Protein AF-A0A3M1P053-F1 (afdb_monomer_lite)

Radius of gyration: 25.87 Å; chains: 1; bounding box: 77×54×58 Å

Foldseek 3Di:
DDPPPPPVPPPVVVPPPPPPPPPPPPDPPPQQAAEAQVLVCVPQCDVVNVRVSVVLCPDCQQCLLVCQVDPVVVVVCVVVVHDGLNPDLVNLVQFAPPPPPDPVRYDPRGDSNSTRHPCVPQNRCVVASPPVSVVCCVVVVDPGPD

pLDDT: mean 87.13, std 17.4, range [43.62, 98.69]

Secondary structure (DSSP, 8-state):
--S-SSSTTSSSTTSSS----------------B--GGGTHHHHSSGGGT-HHHHHHHSSGGGHHHHTTSHHHHHHHHHTT-S-TTT-HHHHHHHSTTTT--GGGB-TT--STT-S-HHHHH--GGGT-SHHHHHHHHTTSS----

Sequence (146 aa):
MSRLFQVWFAFVLLWLVSIPTRAHGAGPDKKSIYMGAVSCRPCHLSPKSGAQFKVWQAGPHARAYRTLASQQAAALAKRLGIAEPQSSPRCLKCHVTAFGVESNLKSPKLTLEEGVSCEACHGPGSRYRGRKVMREIASGKRVGTD

Structure (mmCIF, N/CA/C/O backbone):
data_AF-A0A3M1P053-F1
#
_entry.id   AF-A0A3M1P053-F1
#
loop_
_atom_site.group_PDB
_atom_site.id
_atom_site.type_symbol
_atom_site.label_atom_id
_atom_site.label_alt_id
_atom_site.label_comp_id
_atom_site.label_asym_id
_atom_site.label_entity_id
_atom_site.label_seq_id
_atom_site.pdbx_PDB_ins_code
_atom_site.Cartn_x
_atom_site.Cartn_y
_atom_site.Cartn_z
_atom_site.occupancy
_atom_site.B_iso_or_equiv
_atom_site.auth_seq_id
_atom_site.auth_comp_id
_atom_site.auth_asym_id
_atom_site.auth_atom_id
_atom_site.pdbx_PDB_model_num
ATOM 1 N N . MET A 1 1 ? 55.086 -43.558 36.606 1.00 48.88 1 MET A N 1
ATOM 2 C CA . MET A 1 1 ? 53.811 -43.040 36.056 1.00 48.88 1 MET A CA 1
ATOM 3 C C . MET A 1 1 ? 53.753 -41.542 36.367 1.00 48.88 1 MET A C 1
ATOM 5 O O . MET A 1 1 ? 53.192 -41.131 37.365 1.00 48.88 1 MET A O 1
ATOM 9 N N . SER A 1 2 ? 54.729 -40.785 35.864 1.00 52.69 2 SER A N 1
ATOM 10 C CA . SER A 1 2 ? 54.751 -40.037 34.591 1.00 52.69 2 SER A CA 1
ATOM 11 C C . SER A 1 2 ? 54.029 -38.690 34.693 1.00 52.69 2 SER A C 1
ATOM 13 O O . SER A 1 2 ? 52.846 -38.563 34.384 1.00 52.69 2 SER A O 1
ATOM 15 N N . ARG A 1 3 ? 54.816 -37.681 35.094 1.00 56.41 3 ARG A N 1
ATOM 16 C CA . ARG A 1 3 ? 54.572 -36.229 35.044 1.00 56.41 3 ARG A CA 1
ATOM 17 C C . ARG A 1 3 ? 54.400 -35.716 33.598 1.00 56.41 3 ARG A C 1
ATOM 19 O O . ARG A 1 3 ? 55.078 -34.788 33.180 1.00 56.41 3 ARG A O 1
ATOM 26 N N . LEU A 1 4 ? 53.544 -36.370 32.816 1.00 56.72 4 LEU A N 1
ATOM 27 C CA . LEU A 1 4 ? 53.344 -36.125 31.382 1.00 56.72 4 LEU A CA 1
ATOM 28 C C . LEU A 1 4 ? 51.924 -35.647 31.037 1.00 56.72 4 LEU A C 1
ATOM 30 O O . LEU A 1 4 ? 51.665 -35.321 29.888 1.00 56.72 4 LEU A O 1
ATOM 34 N N . PHE A 1 5 ? 51.021 -35.529 32.016 1.00 52.16 5 PHE A N 1
ATOM 35 C CA . PHE A 1 5 ? 49.632 -35.103 31.780 1.00 52.16 5 PHE A CA 1
ATOM 36 C C . PHE A 1 5 ? 49.337 -33.623 32.080 1.00 52.16 5 PHE A C 1
ATOM 38 O O . PHE A 1 5 ? 48.230 -33.162 31.828 1.00 52.16 5 PHE A O 1
ATOM 45 N N . GLN A 1 6 ? 50.311 -32.849 32.574 1.00 50.84 6 GLN A N 1
ATOM 46 C CA . GLN A 1 6 ? 50.071 -31.492 33.099 1.00 50.84 6 GLN A CA 1
ATOM 47 C C . GLN A 1 6 ? 50.619 -30.352 32.220 1.00 50.84 6 GLN A C 1
ATOM 49 O O . GLN A 1 6 ? 50.686 -29.210 32.659 1.00 50.84 6 GLN A O 1
ATOM 54 N N . VAL A 1 7 ? 51.000 -30.638 30.969 1.00 53.25 7 VAL A N 1
ATOM 55 C CA . VAL A 1 7 ? 51.499 -29.616 30.017 1.00 53.25 7 VAL A CA 1
ATOM 56 C C . VAL A 1 7 ? 50.585 -29.471 28.786 1.00 53.25 7 VAL A C 1
ATOM 58 O O . VAL A 1 7 ? 50.718 -28.536 28.005 1.00 53.25 7 VAL A O 1
ATOM 61 N N . TRP A 1 8 ? 49.562 -30.321 28.653 1.00 45.31 8 TRP A N 1
ATOM 62 C CA . TRP A 1 8 ? 48.612 -30.315 27.531 1.00 45.31 8 TRP A CA 1
ATOM 63 C C . TRP A 1 8 ? 47.368 -29.433 27.748 1.00 45.31 8 TRP A C 1
ATOM 65 O O . TRP A 1 8 ? 46.356 -29.617 27.087 1.00 45.31 8 TRP A O 1
ATOM 75 N N . PHE A 1 9 ? 47.409 -28.466 28.667 1.00 47.03 9 PHE A N 1
ATOM 76 C CA . PHE A 1 9 ? 46.308 -27.503 28.862 1.00 47.03 9 PHE A CA 1
ATOM 77 C C . PHE A 1 9 ? 46.702 -26.042 28.598 1.00 47.03 9 PHE A C 1
ATOM 79 O O . PHE A 1 9 ? 45.854 -25.160 28.667 1.00 47.03 9 PHE A O 1
ATOM 86 N N . ALA A 1 10 ? 47.961 -25.771 28.235 1.00 52.59 10 ALA A N 1
ATOM 87 C CA . ALA A 1 10 ? 48.457 -24.404 28.043 1.00 52.59 10 ALA A CA 1
ATOM 88 C C . ALA A 1 10 ? 48.531 -23.938 26.574 1.00 52.59 10 ALA A C 1
ATOM 90 O O . ALA A 1 10 ? 48.717 -22.750 26.335 1.00 52.59 10 ALA A O 1
ATOM 91 N N . PHE A 1 11 ? 48.352 -24.821 25.582 1.00 50.47 11 PHE A N 1
ATOM 92 C CA . PHE A 1 11 ? 48.492 -24.453 24.159 1.00 50.47 11 PHE A CA 1
ATOM 93 C C . PHE A 1 11 ? 47.176 -24.273 23.385 1.00 50.47 11 PHE A C 1
ATOM 95 O O . PHE A 1 11 ? 47.196 -23.752 22.275 1.00 50.47 11 PHE A O 1
ATOM 102 N N . VAL A 1 12 ? 46.021 -24.619 23.964 1.00 52.75 12 VAL A N 1
ATOM 103 C CA . VAL A 1 12 ? 44.706 -24.402 23.320 1.00 52.75 12 VAL A CA 1
ATOM 104 C C . VAL A 1 12 ? 44.149 -22.998 23.605 1.00 52.75 12 VAL A C 1
ATOM 106 O O . VAL A 1 12 ? 43.373 -22.464 22.817 1.00 52.75 12 VAL A O 1
ATOM 109 N N . LEU A 1 13 ? 44.596 -22.339 24.681 1.00 49.28 13 LEU A N 1
ATOM 110 C CA . LEU A 1 13 ? 44.110 -21.001 25.041 1.00 49.28 13 LEU A CA 1
ATOM 111 C C . LEU A 1 13 ? 44.753 -19.856 24.234 1.00 49.28 13 LEU A C 1
ATOM 113 O O . LEU A 1 13 ? 44.225 -18.748 24.237 1.00 49.28 13 LEU A O 1
ATOM 117 N N . LEU A 1 14 ? 45.855 -20.109 23.518 1.00 51.53 14 LEU A N 1
ATOM 118 C CA . LEU A 1 14 ? 46.584 -19.092 22.746 1.00 51.53 14 LEU A CA 1
ATOM 119 C C . LEU A 1 14 ? 46.386 -19.208 21.221 1.00 51.53 14 LEU A C 1
ATOM 121 O O . LEU A 1 14 ? 47.202 -18.711 20.452 1.00 51.53 14 LEU A O 1
ATOM 125 N N . TRP A 1 15 ? 45.313 -19.867 20.772 1.00 47.94 15 TRP A N 1
ATOM 126 C CA . TRP A 1 15 ? 44.931 -19.936 19.348 1.00 47.94 15 TRP A CA 1
ATOM 127 C C . TRP A 1 15 ? 43.498 -19.455 19.066 1.00 47.94 15 TRP A C 1
ATOM 129 O O . TRP A 1 15 ? 43.048 -19.469 17.925 1.00 47.94 15 TRP A O 1
ATOM 139 N N . LEU A 1 16 ? 42.780 -18.986 20.093 1.00 51.78 16 LEU A N 1
ATOM 140 C CA . LEU A 1 16 ? 41.407 -18.476 19.971 1.00 51.78 16 LEU A CA 1
ATOM 141 C C . LEU A 1 16 ? 41.302 -16.941 19.966 1.00 51.78 16 LEU A C 1
ATOM 143 O O . LEU A 1 16 ? 40.205 -16.411 19.827 1.00 51.78 16 LEU A O 1
ATOM 147 N N . VAL A 1 17 ? 42.419 -16.211 20.072 1.00 58.34 17 VAL A N 1
ATOM 148 C CA . VAL A 1 17 ? 42.418 -14.735 20.194 1.00 58.34 17 VAL A CA 1
ATOM 149 C C . VAL A 1 17 ? 42.765 -14.017 18.876 1.00 58.34 17 VAL A C 1
ATOM 151 O O . VAL A 1 17 ? 42.747 -12.794 18.810 1.00 58.34 17 VAL A O 1
ATOM 154 N N . SER A 1 18 ? 43.037 -14.742 17.785 1.00 61.75 18 SER A N 1
ATOM 155 C CA . SER A 1 18 ? 43.510 -14.129 16.528 1.00 61.75 18 SER A CA 1
ATOM 156 C C . SER A 1 18 ? 42.638 -14.395 15.305 1.00 61.75 18 SER A C 1
ATOM 158 O O . SER A 1 18 ? 43.128 -14.263 14.189 1.00 61.75 18 SER A O 1
ATOM 160 N N . ILE A 1 19 ? 41.352 -14.723 15.464 1.00 67.56 19 ILE A N 1
ATOM 161 C CA . ILE A 1 19 ? 40.437 -14.679 14.314 1.00 67.56 19 ILE A CA 1
ATOM 162 C C . ILE A 1 19 ? 40.101 -13.201 14.071 1.00 67.56 19 ILE A C 1
ATOM 164 O O . ILE A 1 19 ? 39.372 -12.624 14.881 1.00 67.56 19 ILE A O 1
ATOM 168 N N . PRO A 1 20 ? 40.604 -12.554 12.998 1.00 60.84 20 PRO A N 1
ATOM 169 C CA . PRO A 1 20 ? 40.162 -11.213 12.670 1.00 60.84 20 PRO A CA 1
ATOM 170 C C . PRO A 1 20 ? 38.664 -11.297 12.398 1.00 60.84 20 PRO A C 1
ATOM 172 O O . PRO A 1 20 ? 38.216 -12.015 11.497 1.00 60.84 20 PRO A O 1
ATOM 175 N N . THR A 1 21 ? 37.876 -10.579 13.190 1.00 63.91 21 THR A N 1
ATOM 176 C CA . THR A 1 21 ? 36.474 -10.350 12.882 1.00 63.91 21 THR A CA 1
ATOM 177 C C . THR A 1 21 ? 36.435 -9.662 11.524 1.00 63.91 21 THR A C 1
ATOM 179 O O . THR A 1 21 ? 36.742 -8.480 11.383 1.00 63.91 21 THR A O 1
ATOM 182 N N . ARG A 1 22 ? 36.088 -10.414 10.473 1.00 63.41 22 ARG A N 1
ATOM 183 C CA . ARG A 1 22 ? 35.652 -9.815 9.214 1.00 63.41 22 ARG A CA 1
ATOM 184 C C . ARG A 1 22 ? 34.371 -9.057 9.531 1.00 63.41 22 ARG A C 1
ATOM 186 O O . ARG A 1 22 ? 33.278 -9.622 9.493 1.00 63.41 22 ARG A O 1
ATOM 193 N N . ALA A 1 23 ? 34.522 -7.780 9.871 1.00 58.62 23 ALA A N 1
ATOM 194 C CA . ALA A 1 23 ? 33.450 -6.816 9.791 1.00 58.62 23 ALA A CA 1
ATOM 195 C C . ALA A 1 23 ? 32.974 -6.849 8.338 1.00 58.62 23 ALA A C 1
ATOM 197 O O . ALA A 1 23 ? 33.636 -6.342 7.431 1.00 58.62 23 ALA A O 1
ATOM 198 N N . HIS A 1 24 ? 31.858 -7.533 8.102 1.00 59.09 24 HIS A N 1
ATOM 199 C CA . HIS A 1 24 ? 31.112 -7.360 6.873 1.00 59.09 24 HIS A CA 1
ATOM 200 C C . HIS A 1 24 ? 30.672 -5.904 6.895 1.00 59.09 24 HIS A C 1
ATOM 202 O O . HIS A 1 24 ? 29.788 -5.538 7.667 1.00 59.09 24 HIS A O 1
ATOM 208 N N . GLY A 1 25 ? 31.371 -5.064 6.133 1.00 43.62 25 GLY A N 1
ATOM 209 C CA . GLY A 1 25 ? 31.014 -3.666 5.988 1.00 43.62 25 GLY A CA 1
ATOM 210 C C . GLY A 1 25 ? 29.571 -3.595 5.513 1.00 43.62 25 GLY A C 1
ATOM 211 O O . GLY A 1 25 ? 29.279 -3.927 4.364 1.00 43.62 25 GLY A O 1
ATOM 212 N N . ALA A 1 26 ? 28.672 -3.193 6.409 1.00 51.25 26 ALA A N 1
ATOM 213 C CA . ALA A 1 26 ? 27.365 -2.710 6.027 1.00 51.25 26 ALA A CA 1
ATOM 214 C C . ALA A 1 26 ? 27.627 -1.486 5.145 1.00 51.25 26 ALA A C 1
ATOM 216 O O . ALA A 1 26 ? 28.087 -0.444 5.614 1.00 51.25 26 ALA A O 1
ATOM 217 N N . GLY A 1 27 ? 27.438 -1.647 3.833 1.00 52.88 27 GLY A N 1
ATOM 218 C CA . GLY A 1 27 ? 27.376 -0.508 2.926 1.00 52.88 27 GLY A CA 1
ATOM 219 C C . GLY A 1 27 ? 26.296 0.469 3.406 1.00 52.88 27 GLY A C 1
ATOM 220 O O . GLY A 1 27 ? 25.463 0.094 4.226 1.00 52.88 27 GLY A O 1
ATOM 221 N N . PRO A 1 28 ? 26.278 1.717 2.914 1.00 48.12 28 PRO A N 1
ATOM 222 C CA . PRO A 1 28 ? 25.336 2.722 3.391 1.00 48.12 28 PRO A CA 1
ATOM 223 C C . PRO A 1 28 ? 23.904 2.182 3.320 1.00 48.12 28 PRO A C 1
ATOM 225 O O . PRO A 1 28 ? 23.406 1.895 2.225 1.00 48.12 28 PRO A O 1
ATOM 228 N N . ASP A 1 29 ? 23.267 2.038 4.485 1.00 57.94 29 ASP A N 1
ATOM 229 C CA . ASP A 1 29 ? 21.896 1.559 4.616 1.00 57.94 29 ASP A CA 1
ATOM 230 C C . ASP A 1 29 ? 20.969 2.508 3.858 1.00 57.94 29 ASP A C 1
ATOM 232 O O . ASP A 1 29 ? 20.562 3.572 4.335 1.00 57.94 29 ASP A O 1
ATOM 236 N N . LYS A 1 30 ? 20.636 2.148 2.615 1.00 67.06 30 LYS A N 1
ATOM 237 C CA . LYS A 1 30 ? 19.600 2.861 1.879 1.00 67.06 30 LYS A CA 1
ATOM 238 C C . LYS A 1 30 ? 18.296 2.612 2.619 1.00 67.06 30 LYS A C 1
ATOM 240 O O . LYS A 1 30 ? 17.810 1.483 2.636 1.00 67.06 30 LYS A O 1
ATOM 245 N N . LYS A 1 31 ? 17.735 3.670 3.212 1.00 82.00 31 LYS A N 1
ATOM 246 C CA . LYS A 1 31 ? 16.444 3.608 3.906 1.00 82.00 31 LYS A CA 1
ATOM 247 C C . LYS A 1 31 ? 15.414 2.866 3.046 1.00 82.00 31 LYS A C 1
ATOM 249 O O . LYS A 1 31 ? 15.249 3.143 1.850 1.00 82.00 31 LYS A O 1
ATOM 254 N N . SER A 1 32 ? 14.733 1.913 3.671 1.00 93.12 32 SER A N 1
ATOM 255 C CA . SER A 1 32 ? 13.689 1.114 3.037 1.00 93.12 32 SER A CA 1
ATOM 256 C C . SER A 1 32 ? 12.379 1.897 3.074 1.00 93.12 32 SER A C 1
ATOM 258 O O . SER A 1 32 ? 11.685 1.909 4.083 1.00 93.12 32 SER A O 1
ATOM 260 N N . ILE A 1 33 ? 12.094 2.614 1.986 1.00 96.38 33 ILE A N 1
ATOM 261 C CA . ILE A 1 33 ? 10.963 3.531 1.854 1.00 96.38 33 ILE A CA 1
ATOM 262 C C . ILE A 1 33 ? 9.833 2.839 1.096 1.00 96.38 33 ILE A C 1
ATOM 264 O O . ILE A 1 33 ? 10.040 2.365 -0.027 1.00 96.38 33 ILE A O 1
ATOM 268 N N . TYR A 1 34 ? 8.641 2.856 1.686 1.00 97.50 34 TYR A N 1
ATOM 269 C CA . TYR A 1 34 ? 7.385 2.533 1.014 1.00 97.50 34 TYR A CA 1
ATOM 270 C C . TYR A 1 34 ? 6.992 3.686 0.089 1.00 97.50 34 TYR A C 1
ATOM 272 O O . TYR A 1 34 ? 6.881 4.835 0.507 1.00 97.50 34 TYR A O 1
ATOM 280 N N . MET A 1 35 ? 6.845 3.402 -1.193 1.00 96.69 35 MET A N 1
ATOM 281 C CA . MET A 1 35 ? 6.766 4.365 -2.285 1.00 96.69 35 MET A CA 1
ATOM 282 C C . MET A 1 35 ? 5.349 4.635 -2.787 1.00 96.69 35 MET A C 1
ATOM 284 O O . MET A 1 35 ? 5.165 5.579 -3.566 1.00 96.69 35 MET A O 1
ATOM 288 N N . GLY A 1 36 ? 4.385 3.812 -2.382 1.00 97.31 36 GLY A N 1
ATOM 289 C CA . GLY A 1 36 ? 3.005 3.828 -2.845 1.00 97.31 36 GLY A CA 1
ATOM 290 C C . GLY A 1 36 ? 2.829 3.207 -4.230 1.00 97.31 36 GLY A C 1
ATOM 291 O O . GLY A 1 36 ? 3.697 3.303 -5.108 1.00 97.31 36 GLY A O 1
ATOM 292 N N . ALA A 1 37 ? 1.656 2.617 -4.463 1.00 97.38 37 ALA A N 1
ATOM 293 C CA . ALA A 1 37 ? 1.306 1.895 -5.690 1.00 97.38 37 ALA A CA 1
ATOM 294 C C . ALA A 1 37 ? 1.498 2.731 -6.963 1.00 97.38 37 ALA A C 1
ATOM 296 O O . ALA A 1 37 ? 1.841 2.214 -8.031 1.00 97.38 37 ALA A O 1
ATOM 297 N N . VAL A 1 38 ? 1.299 4.049 -6.866 1.00 96.12 38 VAL A N 1
ATOM 298 C CA . VAL A 1 38 ? 1.460 4.979 -7.992 1.00 96.12 38 VAL A CA 1
ATOM 299 C C . VAL A 1 38 ? 2.877 4.957 -8.568 1.00 96.12 38 VAL A C 1
ATOM 301 O O . VAL A 1 38 ? 3.054 5.198 -9.761 1.00 96.12 38 VAL A O 1
ATOM 304 N N . SER A 1 39 ? 3.880 4.612 -7.755 1.00 95.94 39 SER A N 1
ATOM 305 C CA . SER A 1 39 ? 5.272 4.458 -8.188 1.00 95.94 39 SER A CA 1
ATOM 306 C C . SER A 1 39 ? 5.484 3.199 -9.042 1.00 95.94 39 SER A C 1
ATOM 308 O O . SER A 1 39 ? 6.383 3.172 -9.881 1.00 95.94 39 SER A O 1
ATOM 310 N N . CYS A 1 40 ? 4.636 2.179 -8.885 1.00 95.94 40 CYS A N 1
ATOM 311 C CA . CYS A 1 40 ? 4.674 0.922 -9.638 1.00 95.94 40 CYS A CA 1
ATOM 312 C C . CYS A 1 40 ? 3.976 1.049 -11.006 1.00 95.94 40 CYS A C 1
ATOM 314 O O . CYS A 1 40 ? 4.363 0.395 -11.981 1.00 95.94 40 CYS A O 1
ATOM 316 N N . ARG A 1 41 ? 2.962 1.924 -11.094 1.00 96.56 41 ARG A N 1
ATOM 317 C CA . ARG A 1 41 ? 2.089 2.106 -12.266 1.00 96.56 41 ARG A CA 1
ATOM 318 C C . ARG A 1 41 ? 2.837 2.235 -13.601 1.00 96.56 41 ARG A C 1
ATOM 320 O O . ARG A 1 41 ? 2.466 1.507 -14.519 1.00 96.56 41 ARG A O 1
ATOM 327 N N . PRO A 1 42 ? 3.876 3.078 -13.769 1.00 95.75 42 PRO A N 1
ATOM 328 C CA . PRO A 1 42 ? 4.467 3.309 -15.091 1.00 95.75 42 PRO A CA 1
ATOM 329 C C . PRO A 1 42 ? 5.035 2.047 -15.754 1.00 95.75 42 PRO A C 1
ATOM 331 O O . PRO A 1 42 ? 5.035 1.947 -16.977 1.00 95.75 42 PRO A O 1
ATOM 334 N N . CYS A 1 43 ? 5.497 1.072 -14.963 1.00 95.25 43 CYS A N 1
ATOM 335 C CA . CYS A 1 43 ? 6.052 -0.181 -15.481 1.00 95.25 43 CYS A CA 1
ATOM 336 C C . CYS A 1 43 ? 5.039 -1.339 -15.458 1.00 95.25 43 CYS A C 1
ATOM 338 O O . CYS A 1 43 ? 5.133 -2.241 -16.286 1.00 95.25 43 CYS A O 1
ATOM 340 N N . HIS A 1 44 ? 4.049 -1.305 -14.562 1.00 96.12 44 HIS A N 1
ATOM 341 C CA . HIS A 1 44 ? 3.103 -2.408 -14.324 1.00 96.12 44 HIS A CA 1
ATOM 342 C C . HIS A 1 44 ? 1.672 -2.145 -14.831 1.00 96.12 44 HIS A C 1
ATOM 344 O O . HIS A 1 44 ? 0.736 -2.855 -14.471 1.00 96.12 44 HIS A O 1
ATOM 350 N N . LEU A 1 45 ? 1.473 -1.123 -15.673 1.00 96.69 45 LEU A N 1
ATOM 351 C CA . LEU A 1 45 ? 0.165 -0.802 -16.267 1.00 96.69 45 LEU A CA 1
ATOM 352 C C . LEU A 1 45 ? -0.131 -1.573 -17.568 1.00 96.69 45 LEU A C 1
ATOM 354 O O . LEU A 1 45 ? -1.296 -1.763 -17.921 1.00 96.69 45 LEU A O 1
ATOM 358 N N . SER A 1 46 ? 0.905 -1.974 -18.308 1.00 96.62 46 SER A N 1
ATOM 359 C CA . SER A 1 46 ? 0.768 -2.521 -19.666 1.00 96.62 46 SER A CA 1
ATOM 360 C C . SER A 1 46 ? 0.517 -4.037 -19.683 1.00 96.62 46 SER A C 1
ATOM 362 O O . SER A 1 46 ? 1.003 -4.732 -18.792 1.00 96.62 46 SER A O 1
ATOM 364 N N . PRO A 1 47 ? -0.120 -4.592 -20.732 1.00 96.31 47 PRO A N 1
ATOM 365 C CA . PRO A 1 47 ? -0.250 -6.043 -20.899 1.00 96.31 47 PRO A CA 1
ATOM 366 C C . PRO A 1 47 ? 1.093 -6.783 -20.952 1.00 96.31 47 PRO A C 1
ATOM 368 O O . PRO A 1 47 ? 1.193 -7.892 -20.445 1.00 96.31 47 PRO A O 1
ATOM 371 N N . LYS A 1 48 ? 2.150 -6.154 -21.490 1.00 93.88 48 LYS A N 1
ATOM 372 C CA . LYS A 1 48 ? 3.501 -6.747 -21.564 1.00 93.88 48 LYS A CA 1
ATOM 373 C C . LYS A 1 48 ? 4.089 -7.065 -20.194 1.00 93.88 48 LYS A C 1
ATOM 375 O O . LYS A 1 48 ? 4.893 -7.978 -20.073 1.00 93.88 48 LYS A O 1
ATOM 380 N N . SER A 1 49 ? 3.710 -6.296 -19.179 1.00 91.00 49 SER A N 1
ATOM 381 C CA . SER A 1 49 ? 4.086 -6.576 -17.802 1.00 91.00 49 SER A CA 1
ATOM 382 C C . SER A 1 49 ? 3.068 -7.449 -17.080 1.00 91.00 49 SER A C 1
ATOM 384 O O . SER A 1 49 ? 3.349 -7.816 -15.959 1.00 91.00 49 SER A O 1
ATOM 386 N N . GLY A 1 50 ? 1.937 -7.830 -17.680 1.00 94.88 50 GLY A N 1
ATOM 387 C CA . GLY A 1 50 ? 0.841 -8.535 -17.002 1.00 94.88 50 GLY A CA 1
ATOM 388 C C . GLY A 1 50 ? -0.218 -7.603 -16.407 1.00 94.88 50 GLY A C 1
ATOM 389 O O . GLY A 1 50 ? -1.106 -8.058 -15.695 1.00 94.88 50 GLY A O 1
ATOM 390 N N . ALA A 1 51 ? -0.130 -6.297 -16.687 1.00 97.00 51 ALA A N 1
ATOM 391 C CA . ALA A 1 51 ? -1.069 -5.267 -16.246 1.00 97.00 51 ALA A CA 1
ATOM 392 C C . ALA A 1 51 ? -1.398 -5.313 -14.738 1.00 97.00 51 ALA A C 1
ATOM 394 O O . ALA A 1 51 ? -2.525 -5.002 -14.343 1.00 97.00 51 ALA A O 1
ATOM 395 N N . GLN A 1 52 ? -0.424 -5.670 -13.886 1.00 97.00 52 GLN A N 1
ATOM 396 C CA . GLN A 1 52 ? -0.654 -5.920 -12.457 1.00 97.00 52 GLN A CA 1
ATOM 397 C C . GLN A 1 52 ? -1.291 -4.731 -11.752 1.00 97.00 52 GLN A C 1
ATOM 399 O O . GLN A 1 52 ? -2.145 -4.914 -10.892 1.00 97.00 52 GLN A O 1
ATOM 404 N N . PHE A 1 53 ? -0.918 -3.507 -12.137 1.00 98.12 53 PHE A N 1
ATOM 405 C CA . PHE A 1 53 ? -1.511 -2.310 -11.558 1.00 98.12 53 PHE A CA 1
ATOM 406 C C . PHE A 1 53 ? -3.020 -2.242 -11.832 1.00 98.12 53 PHE A C 1
ATOM 408 O O . PHE A 1 53 ? -3.783 -1.917 -10.929 1.00 98.12 53 PHE A O 1
ATOM 415 N N . LYS A 1 54 ? -3.475 -2.591 -13.046 1.00 98.00 54 LYS A N 1
ATOM 416 C CA . LYS A 1 54 ? -4.912 -2.607 -13.376 1.00 98.00 54 LYS A CA 1
ATOM 417 C C . LYS A 1 54 ? -5.645 -3.701 -12.606 1.00 98.00 54 LYS A C 1
ATOM 419 O O . LYS A 1 54 ? -6.722 -3.449 -12.077 1.00 98.00 54 LYS A O 1
ATOM 424 N N . VAL A 1 55 ? -5.047 -4.890 -12.527 1.00 98.19 55 VAL A N 1
ATOM 425 C CA . VAL A 1 55 ? -5.616 -6.033 -11.797 1.00 98.19 55 VAL A CA 1
ATOM 426 C C . VAL A 1 55 ? -5.768 -5.698 -10.315 1.00 98.19 55 VAL A C 1
ATOM 428 O O . VAL A 1 55 ? -6.850 -5.859 -9.758 1.00 98.19 55 VAL A O 1
ATOM 431 N N . TRP A 1 56 ? -4.717 -5.160 -9.692 1.00 98.50 56 TRP A N 1
ATOM 432 C CA . TRP A 1 56 ? -4.761 -4.692 -8.309 1.00 98.50 56 TRP A CA 1
ATOM 433 C C . TRP A 1 56 ? -5.832 -3.617 -8.112 1.00 98.50 56 TRP A C 1
ATOM 435 O O . TRP A 1 56 ? -6.669 -3.756 -7.223 1.00 98.50 56 TRP A O 1
ATOM 445 N N . GLN A 1 57 ? -5.846 -2.587 -8.963 1.00 98.12 57 GLN A N 1
ATOM 446 C CA . GLN A 1 57 ? -6.776 -1.461 -8.858 1.00 98.12 57 GLN A CA 1
ATOM 447 C C . GLN A 1 57 ? -8.246 -1.904 -8.951 1.00 98.12 57 GLN A C 1
ATOM 449 O O . GLN A 1 57 ? -9.108 -1.349 -8.269 1.00 98.12 57 GLN A O 1
ATOM 454 N N . ALA A 1 58 ? -8.536 -2.916 -9.772 1.00 97.88 58 ALA A N 1
ATOM 455 C CA . ALA A 1 58 ? -9.861 -3.523 -9.891 1.00 97.88 58 ALA A CA 1
ATOM 456 C C . ALA A 1 58 ? -10.164 -4.557 -8.786 1.00 97.88 58 ALA A C 1
ATOM 458 O O . ALA A 1 58 ? -11.316 -4.971 -8.622 1.00 97.88 58 ALA A O 1
ATOM 459 N N . GLY A 1 59 ? -9.160 -4.971 -8.015 1.00 97.88 59 GLY A N 1
ATOM 460 C CA . GLY A 1 59 ? -9.254 -5.997 -6.984 1.00 97.88 59 GLY A CA 1
ATOM 461 C C . GLY A 1 59 ? -9.746 -5.491 -5.621 1.00 97.88 59 GLY A C 1
ATOM 462 O O . GLY A 1 59 ? -9.850 -4.286 -5.382 1.00 97.88 59 GLY A O 1
ATOM 463 N N . PRO A 1 60 ? -10.054 -6.412 -4.690 1.00 98.25 60 PRO A N 1
ATOM 464 C CA . PRO A 1 60 ? -10.514 -6.069 -3.343 1.00 98.25 60 PRO A CA 1
ATOM 465 C C . PRO A 1 60 ? -9.433 -5.378 -2.502 1.00 98.25 60 PRO A C 1
ATOM 467 O O . PRO A 1 60 ? -9.756 -4.523 -1.683 1.00 98.25 60 PRO A O 1
ATOM 470 N N . HIS A 1 61 ? -8.155 -5.687 -2.730 1.00 98.50 61 HIS A N 1
ATOM 471 C CA . HIS A 1 61 ? -7.041 -5.088 -1.995 1.00 98.50 61 HIS A CA 1
ATOM 472 C C . HIS A 1 61 ? -6.958 -3.562 -2.180 1.00 98.50 61 HIS A C 1
ATOM 474 O O . HIS A 1 61 ? -6.902 -2.840 -1.186 1.00 98.50 61 HIS A O 1
ATOM 480 N N . ALA A 1 62 ? -7.136 -3.054 -3.406 1.00 98.50 62 ALA A N 1
ATOM 481 C CA . ALA A 1 62 ? -7.233 -1.612 -3.675 1.00 98.50 62 ALA A CA 1
ATOM 482 C C . ALA A 1 62 ? -8.498 -0.943 -3.093 1.00 98.50 62 ALA A C 1
ATOM 484 O O . ALA A 1 62 ? -8.659 0.278 -3.163 1.00 98.50 62 ALA A O 1
ATOM 485 N N . ARG A 1 63 ? -9.444 -1.733 -2.567 1.00 98.38 63 ARG A N 1
ATOM 486 C CA . ARG A 1 63 ? -10.661 -1.263 -1.888 1.00 98.38 63 ARG A CA 1
ATOM 487 C C . ARG A 1 63 ? -10.612 -1.455 -0.377 1.00 98.38 63 ARG A C 1
ATOM 489 O O . ARG A 1 63 ? -11.526 -0.986 0.290 1.00 98.38 63 ARG A O 1
ATOM 496 N N . ALA A 1 64 ? -9.583 -2.111 0.162 1.00 98.69 64 ALA A N 1
ATOM 497 C CA . ALA A 1 64 ? -9.566 -2.580 1.544 1.00 98.69 64 ALA A CA 1
ATOM 498 C C . ALA A 1 64 ? -9.866 -1.458 2.548 1.00 98.69 64 ALA A C 1
ATOM 500 O O . ALA A 1 64 ? -10.784 -1.599 3.355 1.00 98.69 64 ALA A O 1
ATOM 501 N N . TYR A 1 65 ? -9.185 -0.315 2.449 1.00 98.69 65 TYR A N 1
ATOM 502 C CA . TYR A 1 65 ? -9.450 0.838 3.313 1.00 98.69 65 TYR A CA 1
ATOM 503 C C . TYR A 1 65 ? -10.872 1.395 3.162 1.00 98.69 65 TYR A C 1
ATOM 505 O O . TYR A 1 65 ? -11.518 1.739 4.149 1.00 98.69 65 TYR A O 1
ATOM 513 N N . ARG A 1 66 ? -11.410 1.433 1.937 1.00 98.19 66 ARG A N 1
ATOM 514 C CA . ARG A 1 66 ? -12.780 1.914 1.688 1.00 98.19 66 ARG A CA 1
ATOM 515 C C . ARG A 1 66 ? -13.836 0.987 2.281 1.00 98.19 66 ARG A C 1
ATOM 517 O O . ARG A 1 66 ? -14.859 1.467 2.752 1.00 98.19 66 ARG A O 1
ATOM 524 N N . THR A 1 67 ? -13.583 -0.321 2.324 1.00 98.38 67 THR A N 1
ATOM 525 C CA . THR A 1 67 ? -14.491 -1.291 2.958 1.00 98.38 67 THR A CA 1
ATOM 526 C C . THR A 1 67 ? -14.717 -0.992 4.443 1.00 98.38 67 THR A C 1
ATOM 528 O O . THR A 1 67 ? -15.782 -1.314 4.968 1.00 98.38 67 THR A O 1
ATOM 531 N N . LEU A 1 68 ? -13.769 -0.336 5.120 1.00 98.56 68 LEU A N 1
ATOM 532 C CA . LEU A 1 68 ? -13.924 0.058 6.522 1.00 98.56 68 LEU A CA 1
ATOM 533 C C . LEU A 1 68 ? -15.008 1.128 6.741 1.00 98.56 68 LEU A C 1
ATOM 535 O O . LEU A 1 68 ? -15.542 1.198 7.840 1.00 98.56 68 LEU A O 1
ATOM 539 N N . ALA A 1 69 ? -15.399 1.878 5.706 1.00 98.12 69 ALA A N 1
ATOM 540 C CA . ALA A 1 69 ? -16.526 2.817 5.757 1.00 98.12 69 ALA A CA 1
ATOM 541 C C . ALA A 1 69 ? -17.899 2.153 5.511 1.00 98.12 69 ALA A C 1
ATOM 543 O O . ALA A 1 69 ? -18.920 2.832 5.433 1.00 98.12 69 ALA A O 1
ATOM 544 N N . SER A 1 70 ? -17.951 0.830 5.320 1.00 98.19 70 SER A N 1
ATOM 545 C CA . SER A 1 70 ? -19.207 0.124 5.045 1.00 98.19 70 SER A CA 1
ATOM 546 C C . SER A 1 70 ? -20.073 -0.053 6.297 1.00 98.19 70 SER A C 1
ATOM 548 O O . SER A 1 70 ? -19.574 -0.138 7.421 1.00 98.19 70 SER A O 1
ATOM 550 N N . GLN A 1 71 ? -21.385 -0.215 6.102 1.00 97.94 71 GLN A N 1
ATOM 551 C CA . GLN A 1 71 ? -22.314 -0.544 7.192 1.00 97.94 71 GLN A CA 1
ATOM 552 C C . GLN A 1 71 ? -21.942 -1.864 7.883 1.00 97.94 71 GLN A C 1
ATOM 554 O O . GLN A 1 71 ? -22.075 -1.994 9.098 1.00 97.94 71 GLN A O 1
ATOM 559 N N . GLN A 1 72 ? -21.429 -2.837 7.125 1.00 97.75 72 GLN A N 1
ATOM 560 C CA . GLN A 1 72 ? -20.960 -4.115 7.657 1.00 97.75 72 GLN A CA 1
ATOM 561 C C . GLN A 1 72 ? -19.750 -3.923 8.581 1.00 97.75 72 GLN A C 1
ATOM 563 O O . GLN A 1 72 ? -19.711 -4.507 9.668 1.00 97.75 72 GLN A O 1
ATOM 568 N N . ALA A 1 73 ? -18.788 -3.085 8.179 1.00 98.19 73 ALA A N 1
ATOM 569 C CA . ALA A 1 73 ? -17.642 -2.741 9.013 1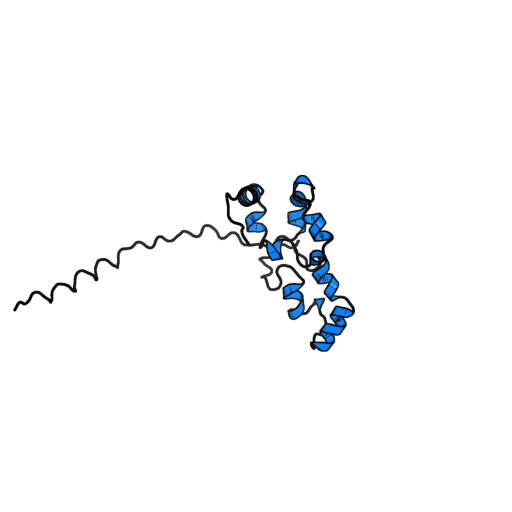.00 98.19 73 ALA A CA 1
ATOM 570 C C . ALA A 1 73 ? -18.085 -2.009 10.286 1.00 98.19 73 ALA A C 1
ATOM 572 O O . ALA A 1 73 ? -17.673 -2.409 11.371 1.00 98.19 73 ALA A O 1
ATOM 573 N N . ALA A 1 74 ? -18.992 -1.032 10.182 1.00 98.00 74 ALA A N 1
ATOM 574 C CA . ALA A 1 74 ? -19.547 -0.321 11.335 1.00 98.00 74 ALA A CA 1
ATOM 575 C C . ALA A 1 74 ? -20.282 -1.260 12.315 1.00 98.00 74 ALA A C 1
ATOM 577 O O . ALA A 1 74 ? -20.080 -1.194 13.529 1.00 98.00 74 ALA A O 1
ATOM 578 N N . ALA A 1 75 ? -21.085 -2.201 11.806 1.00 98.06 75 ALA A N 1
ATOM 579 C CA . ALA A 1 75 ? -21.785 -3.186 12.631 1.00 98.06 75 ALA A CA 1
ATOM 580 C C . ALA A 1 75 ? -20.823 -4.149 13.353 1.00 98.06 75 ALA A C 1
ATOM 582 O O . ALA A 1 75 ? -21.069 -4.552 14.493 1.00 98.06 75 ALA A O 1
ATOM 583 N N . LEU A 1 76 ? -19.718 -4.539 12.710 1.00 98.06 76 LEU A N 1
ATOM 584 C CA . LEU A 1 76 ? -18.659 -5.309 13.364 1.00 98.06 76 LEU A CA 1
ATOM 585 C C . LEU A 1 76 ? -17.910 -4.462 14.403 1.00 98.06 76 LEU A C 1
ATOM 587 O O . LEU A 1 76 ? -17.683 -4.931 15.514 1.00 98.06 76 LEU A O 1
ATOM 591 N N . ALA A 1 77 ? -17.583 -3.215 14.075 1.00 98.12 77 ALA A N 1
ATOM 592 C CA . ALA A 1 77 ? -16.889 -2.284 14.959 1.00 98.12 77 ALA A CA 1
ATOM 593 C C . ALA A 1 77 ? -17.642 -2.084 16.274 1.00 98.12 77 ALA A C 1
ATOM 595 O O . ALA A 1 77 ? -17.062 -2.265 17.343 1.00 98.12 77 ALA A O 1
ATOM 596 N N . LYS A 1 78 ? -18.960 -1.856 16.192 1.00 98.00 78 LYS A N 1
ATOM 597 C CA . LYS A 1 78 ? -19.847 -1.744 17.356 1.00 98.00 78 LYS A CA 1
ATOM 598 C C . LYS A 1 78 ? -19.769 -2.977 18.259 1.00 98.00 78 LYS A C 1
ATOM 600 O O . LYS A 1 78 ? -19.639 -2.835 19.470 1.00 98.00 78 LYS A O 1
ATOM 605 N N . ARG A 1 79 ? -19.795 -4.185 17.682 1.00 97.94 79 ARG A N 1
ATOM 606 C CA . ARG A 1 79 ? -19.662 -5.449 18.436 1.00 97.94 79 ARG A CA 1
ATOM 607 C C . ARG A 1 79 ? -18.290 -5.609 19.094 1.00 97.94 79 ARG A C 1
ATOM 609 O O . ARG A 1 79 ? -18.186 -6.249 20.130 1.00 97.94 79 ARG A O 1
ATOM 616 N N . LEU A 1 80 ? -17.248 -5.034 18.496 1.00 97.62 80 LEU A N 1
ATOM 617 C CA . LEU A 1 80 ? -15.868 -5.098 18.982 1.00 97.62 80 LEU A CA 1
ATOM 618 C C . LEU A 1 80 ? -15.470 -3.923 19.890 1.00 97.62 80 LEU A C 1
ATOM 620 O O . LEU A 1 80 ? -14.295 -3.843 20.266 1.00 97.62 80 LEU A O 1
ATOM 624 N N . GLY A 1 81 ? -16.400 -3.012 20.205 1.00 98.00 81 GLY A N 1
ATOM 625 C CA . GLY A 1 81 ? -16.125 -1.798 20.979 1.00 98.00 81 GLY A CA 1
ATOM 626 C C . GLY A 1 81 ? -15.198 -0.809 20.261 1.00 98.00 81 GLY A C 1
ATOM 627 O O . GLY A 1 81 ? -14.419 -0.115 20.904 1.00 98.00 81 GLY A O 1
ATOM 628 N N . ILE A 1 82 ? -15.222 -0.782 18.927 1.00 98.12 82 ILE A N 1
ATOM 629 C CA . ILE A 1 82 ? -14.428 0.126 18.091 1.00 98.12 82 ILE A CA 1
ATOM 630 C C . ILE A 1 82 ? -15.344 1.242 17.588 1.00 98.12 82 ILE A C 1
ATOM 632 O O . ILE A 1 82 ? -16.349 0.958 16.940 1.00 98.12 82 ILE A O 1
ATOM 636 N N . ALA A 1 83 ? -14.983 2.496 17.870 1.00 94.88 83 ALA A N 1
ATOM 637 C CA . ALA A 1 83 ? -15.775 3.659 17.469 1.00 94.88 83 ALA A CA 1
ATOM 638 C C . ALA A 1 83 ? -15.746 3.893 15.949 1.00 94.88 83 ALA A C 1
ATOM 640 O O . ALA A 1 83 ? -16.799 3.948 15.326 1.00 94.88 83 ALA A O 1
ATOM 641 N N . GLU A 1 84 ? -14.550 3.983 15.357 1.00 96.94 84 GLU A N 1
ATOM 642 C CA . GLU A 1 84 ? -14.365 4.274 13.930 1.00 96.94 84 GLU A CA 1
ATOM 643 C C . GLU A 1 84 ? -13.352 3.296 13.302 1.00 96.94 84 GLU A C 1
ATOM 645 O O . GLU A 1 84 ? -12.158 3.348 13.620 1.00 96.94 84 GLU A O 1
ATOM 650 N N . PRO A 1 85 ? -13.791 2.369 12.429 1.00 98.06 85 PRO A N 1
ATOM 651 C CA . PRO A 1 85 ? -12.907 1.427 11.747 1.00 98.06 85 PRO A CA 1
ATOM 652 C C . PRO A 1 85 ? -11.775 2.078 10.954 1.00 98.06 85 PRO A C 1
ATOM 654 O O . PRO A 1 85 ? -10.655 1.571 10.993 1.00 98.06 85 PRO A O 1
ATOM 657 N N . GLN A 1 86 ? -12.033 3.190 10.256 1.00 97.69 86 GLN A N 1
ATOM 658 C CA . GLN A 1 86 ? -11.041 3.834 9.387 1.00 97.69 86 GLN A CA 1
ATOM 659 C C . GLN A 1 86 ? -9.912 4.538 10.142 1.00 97.69 86 GLN A C 1
ATOM 661 O O . GLN A 1 86 ? -8.869 4.802 9.552 1.00 97.69 86 GLN A O 1
ATOM 666 N N . SER A 1 87 ? -10.065 4.794 11.440 1.00 97.00 87 SER A N 1
ATOM 667 C CA . SER A 1 87 ? -8.997 5.333 12.289 1.00 97.00 87 SER A CA 1
ATOM 668 C C . SER A 1 87 ? -8.446 4.306 13.281 1.00 97.00 87 SER A C 1
ATOM 670 O O . SER A 1 87 ? -7.427 4.551 13.925 1.00 97.00 87 SER A O 1
ATOM 672 N N . SER A 1 88 ? -9.077 3.132 13.399 1.00 98.06 88 SER A N 1
ATOM 673 C CA . SER A 1 88 ? -8.685 2.122 14.377 1.00 98.06 88 SER A CA 1
ATOM 674 C C . SER A 1 88 ? -7.434 1.348 13.946 1.00 98.06 88 SER A C 1
ATOM 676 O O . SER A 1 88 ? -7.473 0.627 12.942 1.00 98.06 88 SER A O 1
ATOM 678 N N . PRO A 1 89 ? -6.356 1.333 14.758 1.00 97.69 89 PRO A N 1
ATOM 679 C CA . PRO A 1 89 ? -5.193 0.476 14.516 1.00 97.69 89 PRO A CA 1
ATOM 680 C C . PRO A 1 89 ? -5.540 -1.010 14.358 1.00 97.69 89 PRO A C 1
ATOM 682 O O . PRO A 1 89 ? -4.889 -1.734 13.604 1.00 97.69 89 PRO A O 1
ATOM 685 N N . ARG A 1 90 ? -6.604 -1.469 15.037 1.00 97.69 90 ARG A N 1
ATOM 686 C CA . ARG A 1 90 ? -7.081 -2.860 14.968 1.00 97.69 90 ARG A CA 1
ATOM 687 C C . ARG A 1 90 ? -7.545 -3.245 13.562 1.00 97.69 90 ARG A C 1
ATOM 689 O O . ARG A 1 90 ? -7.415 -4.412 13.198 1.00 97.69 90 ARG A O 1
ATOM 696 N N . CYS A 1 91 ? -8.054 -2.283 12.796 1.00 98.31 91 CYS A N 1
ATOM 697 C CA . CYS A 1 91 ? -8.517 -2.461 11.423 1.00 98.31 91 CYS A CA 1
ATOM 698 C C . CYS A 1 91 ? -7.406 -2.121 10.419 1.00 98.31 91 CYS A C 1
ATOM 700 O O . CYS A 1 91 ? -7.134 -2.888 9.494 1.00 98.31 91 CYS A O 1
ATOM 702 N N . LEU A 1 92 ? -6.711 -1.001 10.631 1.00 98.38 92 LEU A N 1
ATOM 703 C CA . LEU A 1 92 ? -5.716 -0.487 9.693 1.00 98.38 92 LEU A CA 1
ATOM 704 C C . LEU A 1 92 ? -4.511 -1.411 9.503 1.00 98.38 92 LEU A C 1
ATOM 706 O O . LEU A 1 92 ? -3.998 -1.484 8.392 1.00 98.38 92 LEU A O 1
ATOM 710 N N . LYS A 1 93 ? -4.128 -2.204 10.513 1.00 97.31 93 LYS A N 1
ATOM 711 C CA . LYS A 1 93 ? -3.041 -3.196 10.392 1.00 97.31 93 LYS A CA 1
ATOM 712 C C . LYS A 1 93 ? -3.179 -4.158 9.198 1.00 97.31 93 LYS A C 1
ATOM 714 O O . LYS A 1 93 ? -2.179 -4.715 8.764 1.00 97.31 93 LYS A O 1
ATOM 719 N N . CYS A 1 94 ? -4.399 -4.373 8.698 1.00 97.88 94 CYS A N 1
ATOM 720 C CA . CYS A 1 94 ? -4.680 -5.263 7.567 1.00 97.88 94 CYS A CA 1
ATOM 721 C C . CYS A 1 94 ? -5.308 -4.550 6.363 1.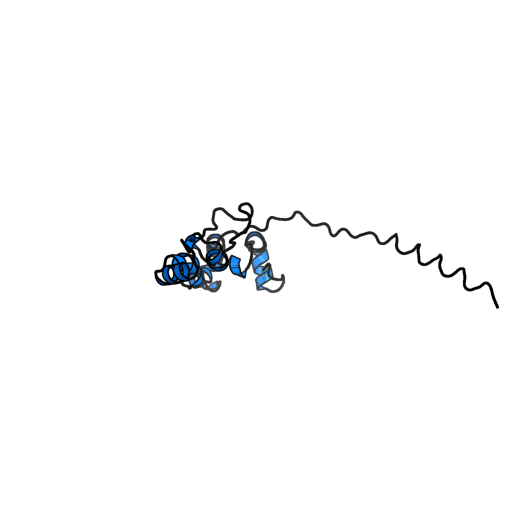00 97.88 94 CYS A C 1
ATOM 723 O O . CYS A 1 94 ? -5.359 -5.128 5.284 1.00 97.88 94 CYS A O 1
ATOM 725 N N . HIS A 1 95 ? -5.835 -3.337 6.535 1.00 98.56 95 HIS A N 1
ATOM 726 C CA . HIS A 1 95 ? -6.603 -2.647 5.493 1.00 98.56 95 HIS A CA 1
ATOM 727 C C . HIS A 1 95 ? -5.814 -1.565 4.751 1.00 98.56 95 HIS A C 1
ATOM 729 O O . HIS A 1 95 ? -6.336 -1.013 3.782 1.00 98.56 95 HIS A O 1
ATOM 735 N N . VAL A 1 96 ? -4.578 -1.280 5.172 1.00 98.50 96 VAL A N 1
ATOM 736 C CA . VAL A 1 96 ? -3.666 -0.363 4.478 1.00 98.50 96 VAL A CA 1
ATOM 737 C C . VAL A 1 96 ? -2.257 -0.941 4.394 1.00 98.50 96 VAL A C 1
ATOM 739 O O . VAL A 1 96 ? -1.839 -1.735 5.238 1.00 98.50 96 VAL A O 1
ATOM 742 N N . THR A 1 97 ? -1.497 -0.507 3.396 1.00 98.38 97 THR A N 1
ATOM 743 C CA . THR A 1 97 ? -0.060 -0.776 3.302 1.00 98.38 97 THR A CA 1
ATOM 744 C C . THR A 1 97 ? 0.726 0.034 4.334 1.00 98.38 97 THR A C 1
ATOM 746 O O . THR A 1 97 ? 0.483 1.224 4.532 1.00 98.38 97 THR A O 1
ATOM 749 N N . ALA A 1 98 ? 1.722 -0.605 4.956 1.00 97.19 98 ALA A N 1
ATOM 750 C CA . ALA A 1 98 ? 2.674 0.019 5.880 1.00 97.19 98 ALA A CA 1
ATOM 751 C C . ALA A 1 98 ? 2.034 0.710 7.102 1.00 97.19 98 ALA A C 1
ATOM 753 O O . ALA A 1 98 ? 2.545 1.719 7.601 1.00 97.19 98 ALA A O 1
ATOM 754 N N . PHE A 1 99 ? 0.923 0.186 7.627 1.00 97.69 99 PHE A N 1
ATOM 755 C CA . PHE A 1 99 ? 0.423 0.636 8.927 1.00 97.69 99 PHE A CA 1
ATOM 756 C C . PHE A 1 99 ? 1.504 0.465 10.011 1.00 97.69 99 PHE A C 1
ATOM 758 O O . PHE A 1 99 ? 2.237 -0.519 10.007 1.00 97.69 99 PHE A O 1
ATOM 765 N N . GLY A 1 100 ? 1.640 1.436 10.917 1.00 95.38 100 GLY A N 1
ATOM 766 C CA . GLY A 1 100 ? 2.641 1.393 11.995 1.00 95.38 100 GLY A CA 1
ATOM 767 C C . GLY A 1 100 ? 4.102 1.598 11.569 1.00 95.38 100 GLY A C 1
ATOM 768 O O . GLY A 1 100 ? 4.957 1.734 12.431 1.00 95.38 100 GLY A O 1
ATOM 769 N N . VAL A 1 101 ? 4.406 1.669 10.268 1.00 95.88 101 VAL A N 1
ATOM 770 C CA . VAL A 1 101 ? 5.751 2.033 9.797 1.00 95.88 101 VAL A CA 1
ATOM 771 C C . VAL A 1 101 ? 6.017 3.519 10.061 1.00 95.88 101 VAL A C 1
ATOM 773 O O . VAL A 1 101 ? 5.138 4.357 9.825 1.00 95.88 101 VAL A O 1
ATOM 776 N N . GLU A 1 102 ? 7.235 3.831 10.506 1.00 96.06 102 GLU A N 1
ATOM 777 C CA . GLU A 1 102 ? 7.709 5.194 10.765 1.00 96.06 102 GLU A CA 1
ATOM 778 C C . GLU A 1 102 ? 7.469 6.127 9.571 1.00 96.06 102 GLU A C 1
ATOM 780 O O . GLU A 1 102 ? 7.664 5.758 8.409 1.00 96.06 102 GLU A O 1
ATOM 785 N N . SER A 1 103 ? 7.053 7.365 9.845 1.00 94.06 103 SER A N 1
ATOM 786 C CA . SER A 1 103 ? 6.684 8.332 8.801 1.00 94.06 103 SER A CA 1
ATOM 787 C C . SER A 1 103 ? 7.849 8.657 7.861 1.00 94.06 103 SER A C 1
ATOM 789 O O . SER A 1 103 ? 7.651 8.810 6.658 1.00 94.06 103 SER A O 1
ATOM 791 N N . ASN A 1 104 ? 9.082 8.670 8.375 1.00 95.19 104 ASN A N 1
ATOM 792 C CA . ASN A 1 104 ? 10.300 8.885 7.589 1.00 95.19 104 ASN A CA 1
ATOM 793 C C . ASN A 1 104 ? 10.667 7.701 6.665 1.00 95.19 104 ASN A C 1
ATOM 795 O O . ASN A 1 104 ? 11.590 7.829 5.857 1.00 95.19 104 ASN A O 1
ATOM 799 N N . LEU A 1 105 ? 9.960 6.570 6.774 1.00 96.62 105 LEU A N 1
ATOM 800 C CA . LEU A 1 105 ? 10.056 5.403 5.895 1.00 96.62 105 LEU A CA 1
ATOM 801 C C . LEU A 1 105 ? 8.885 5.315 4.903 1.00 96.62 105 LEU A C 1
ATOM 803 O O . LEU A 1 105 ? 8.746 4.324 4.185 1.00 96.62 105 LEU A O 1
ATOM 807 N N . LYS A 1 106 ? 8.054 6.358 4.817 1.00 97.38 106 LYS A N 1
ATOM 808 C CA . LYS A 1 106 ? 6.929 6.448 3.884 1.00 97.38 106 LYS A CA 1
ATOM 809 C C . LYS A 1 106 ? 7.131 7.606 2.923 1.00 97.38 106 LYS A C 1
ATOM 811 O O . LYS A 1 106 ? 7.446 8.727 3.308 1.00 97.38 106 LYS A O 1
ATOM 816 N N . SER A 1 107 ? 6.934 7.340 1.642 1.00 96.88 107 SER A N 1
ATOM 817 C CA . SER A 1 107 ? 6.831 8.390 0.642 1.00 96.88 107 SER A CA 1
ATOM 818 C C . SER A 1 107 ? 5.547 9.190 0.873 1.00 96.88 107 SER A C 1
ATOM 820 O O . SER A 1 107 ? 4.519 8.583 1.163 1.00 96.88 107 SER A O 1
ATOM 822 N N . PRO A 1 108 ? 5.541 10.509 0.608 1.00 95.12 108 PRO A N 1
ATOM 823 C CA . PRO A 1 108 ? 4.310 11.306 0.579 1.00 95.12 108 PRO A CA 1
ATOM 824 C C . PRO A 1 108 ? 3.252 10.805 -0.420 1.00 95.12 108 PRO A C 1
ATOM 826 O O . PRO A 1 108 ? 2.118 11.262 -0.404 1.00 95.12 108 PRO A O 1
ATOM 829 N N . LYS A 1 109 ? 3.632 9.897 -1.330 1.00 95.62 109 LYS A N 1
ATOM 830 C CA . LYS A 1 109 ? 2.742 9.265 -2.311 1.00 95.62 109 LYS A CA 1
ATOM 831 C C . LYS A 1 109 ? 2.002 8.037 -1.773 1.00 95.62 109 LYS A C 1
ATOM 833 O O . LYS A 1 109 ? 1.101 7.560 -2.457 1.00 95.62 109 LYS A O 1
ATOM 838 N N . LEU A 1 110 ? 2.422 7.502 -0.625 1.00 97.38 110 LEU A N 1
ATOM 839 C CA . LEU A 1 110 ? 1.757 6.388 0.043 1.00 97.38 110 LEU A CA 1
ATOM 840 C C . LEU A 1 110 ? 0.560 6.945 0.818 1.00 97.38 110 LEU A C 1
ATOM 842 O O . LEU A 1 110 ? 0.726 7.805 1.682 1.00 97.38 110 LEU A O 1
ATOM 846 N N . THR A 1 111 ? -0.633 6.461 0.502 1.00 96.69 111 THR A N 1
ATOM 847 C CA . THR A 1 111 ? -1.900 6.963 1.063 1.00 96.69 111 THR A CA 1
ATOM 848 C C . THR A 1 111 ? -2.666 5.826 1.725 1.00 96.69 111 THR A C 1
ATOM 850 O O . THR A 1 111 ? -2.386 4.662 1.460 1.00 96.69 111 THR A O 1
ATOM 853 N N . LEU A 1 112 ? -3.636 6.115 2.592 1.00 97.44 112 LEU A N 1
ATOM 854 C CA . LEU A 1 112 ? -4.475 5.047 3.156 1.00 97.44 112 LEU A CA 1
ATOM 855 C C . LEU A 1 112 ? -5.453 4.516 2.094 1.00 97.44 112 LEU A C 1
ATOM 857 O O . LEU A 1 112 ? -5.801 3.338 2.076 1.00 97.44 112 LEU A O 1
ATOM 861 N N . GLU A 1 113 ? -5.848 5.378 1.159 1.00 97.00 113 GLU A N 1
ATOM 862 C CA . GLU A 1 113 ? -6.864 5.150 0.134 1.00 97.00 113 GLU A CA 1
ATOM 863 C C . GLU A 1 113 ? -6.464 4.101 -0.907 1.00 97.00 113 GLU A C 1
ATOM 865 O O . GLU A 1 113 ? -7.345 3.494 -1.526 1.00 97.00 113 GLU A O 1
ATOM 870 N N . GLU A 1 114 ? -5.162 3.847 -1.079 1.00 97.31 114 GLU A N 1
ATOM 871 C CA . GLU A 1 114 ? -4.682 2.739 -1.909 1.00 97.31 114 GLU A CA 1
ATOM 872 C C . GLU A 1 114 ? -4.967 1.365 -1.274 1.00 97.31 114 GLU A C 1
ATOM 874 O O . GLU A 1 114 ? -4.899 0.346 -1.957 1.00 97.31 114 GLU A O 1
ATOM 879 N N . GLY A 1 115 ? -5.347 1.321 0.007 1.00 98.50 115 GLY A N 1
ATOM 880 C CA . GLY A 1 115 ? -5.669 0.092 0.718 1.00 98.50 115 GLY A CA 1
ATOM 881 C C . GLY A 1 115 ? -4.460 -0.831 0.844 1.00 98.50 115 GLY A C 1
ATOM 882 O O . GLY A 1 115 ? -3.344 -0.388 1.114 1.00 98.50 115 GLY A O 1
ATOM 883 N N . VAL A 1 116 ? -4.685 -2.129 0.650 1.00 98.69 116 VAL A N 1
ATOM 884 C CA . VAL A 1 116 ? -3.605 -3.115 0.563 1.00 98.69 116 VAL A CA 1
ATOM 885 C C . VAL A 1 116 ? -3.014 -3.011 -0.839 1.00 98.69 116 VAL A C 1
ATOM 887 O O . VAL A 1 116 ? -3.673 -3.316 -1.832 1.00 98.69 116 VAL A O 1
ATOM 890 N N . SER A 1 117 ? -1.783 -2.535 -0.945 1.00 97.81 117 SER A N 1
ATOM 891 C CA . SER A 1 117 ? -1.108 -2.263 -2.214 1.00 97.81 117 SER A CA 1
ATOM 892 C C . SER A 1 117 ? 0.097 -3.161 -2.456 1.00 97.81 117 SER A C 1
ATOM 894 O O . SER A 1 117 ? 0.335 -4.111 -1.715 1.00 97.81 117 SER A O 1
ATOM 896 N N . CYS A 1 118 ? 0.833 -2.902 -3.540 1.00 97.44 118 CYS A N 1
ATOM 897 C CA . CYS A 1 118 ? 1.936 -3.746 -4.006 1.00 97.44 118 CYS A CA 1
ATOM 898 C C . CYS A 1 118 ? 2.934 -4.067 -2.885 1.00 97.44 118 CYS A C 1
ATOM 900 O O . CYS A 1 118 ? 3.377 -5.201 -2.736 1.00 97.44 118 CYS A O 1
ATOM 902 N N . GLU A 1 119 ? 3.252 -3.060 -2.077 1.00 97.38 119 GLU A N 1
ATOM 903 C CA . GLU A 1 119 ? 4.294 -3.123 -1.054 1.00 97.38 119 GLU A CA 1
ATOM 904 C C . GLU A 1 119 ? 3.834 -3.818 0.237 1.00 97.38 119 GLU A C 1
ATOM 906 O O . GLU A 1 119 ? 4.664 -4.097 1.095 1.00 97.38 119 GLU A O 1
ATOM 911 N N . ALA A 1 120 ? 2.543 -4.150 0.372 1.00 97.06 120 ALA A N 1
ATOM 912 C CA . ALA A 1 120 ? 2.058 -4.996 1.463 1.00 97.06 120 ALA A CA 1
ATOM 913 C C . ALA A 1 120 ? 2.499 -6.462 1.303 1.00 97.06 120 ALA A C 1
ATOM 915 O O . ALA A 1 120 ? 2.606 -7.175 2.296 1.00 97.06 120 ALA A O 1
ATOM 916 N N . CYS A 1 121 ? 2.762 -6.899 0.066 1.00 95.44 121 CYS A N 1
ATOM 917 C CA . CYS A 1 121 ? 3.308 -8.226 -0.229 1.00 95.44 121 CYS A CA 1
ATOM 918 C C . CYS A 1 121 ? 4.773 -8.163 -0.675 1.00 95.44 121 CYS A C 1
ATOM 920 O O . CYS A 1 121 ? 5.543 -9.023 -0.286 1.00 95.44 121 CYS A O 1
ATOM 922 N N . HIS A 1 122 ? 5.160 -7.148 -1.457 1.00 94.06 122 HIS A N 1
ATOM 923 C CA . HIS A 1 122 ? 6.505 -7.039 -2.043 1.00 94.06 122 HIS A CA 1
ATOM 924 C C . HIS A 1 122 ? 7.496 -6.205 -1.217 1.00 94.06 122 HIS A C 1
ATOM 926 O O . HIS A 1 122 ? 8.617 -5.946 -1.660 1.00 94.06 122 HIS A O 1
ATOM 932 N N . GLY A 1 123 ? 7.078 -5.718 -0.048 1.00 94.31 123 GLY A N 1
ATOM 933 C CA . GLY A 1 123 ? 7.895 -4.868 0.809 1.00 94.31 123 GLY A CA 1
ATOM 934 C C . GLY A 1 123 ? 8.227 -3.491 0.203 1.00 94.31 123 GLY A C 1
ATOM 935 O O . GLY A 1 123 ? 7.655 -3.088 -0.819 1.00 94.31 123 GLY A O 1
ATOM 936 N N . PRO A 1 124 ? 9.164 -2.743 0.821 1.00 96.06 124 PRO A N 1
ATOM 937 C CA . PRO A 1 124 ? 9.457 -1.350 0.474 1.00 96.06 124 PRO A CA 1
ATOM 938 C C . PRO A 1 124 ? 10.047 -1.191 -0.933 1.00 96.06 124 PRO A C 1
ATOM 940 O O . PRO A 1 124 ? 11.168 -1.625 -1.220 1.00 96.06 124 PRO A O 1
ATOM 943 N N . GLY A 1 125 ? 9.332 -0.484 -1.806 1.00 95.75 125 GLY A N 1
ATOM 944 C CA . GLY A 1 125 ? 9.666 -0.280 -3.212 1.00 95.75 125 GLY A CA 1
ATOM 945 C C . GLY A 1 125 ? 11.015 0.384 -3.455 1.00 95.75 125 GLY A C 1
ATOM 946 O O . GLY A 1 125 ? 11.617 0.176 -4.512 1.00 95.75 125 GLY A O 1
ATOM 947 N N . SER A 1 126 ? 11.559 1.141 -2.494 1.00 95.25 126 SER A N 1
ATOM 948 C CA . SER A 1 126 ? 12.896 1.732 -2.643 1.00 95.25 126 SER A CA 1
ATOM 949 C C . SER A 1 126 ? 14.001 0.687 -2.823 1.00 95.25 126 SER A C 1
ATOM 951 O O . SER A 1 126 ? 15.019 1.000 -3.446 1.00 95.25 126 SER A O 1
ATOM 953 N N . ARG A 1 127 ? 13.791 -0.547 -2.342 1.00 92.94 127 ARG A N 1
ATOM 954 C CA . ARG A 1 127 ? 14.763 -1.645 -2.441 1.00 92.94 127 ARG A CA 1
ATOM 955 C C . ARG A 1 127 ? 14.856 -2.232 -3.847 1.00 92.94 127 ARG A C 1
ATOM 957 O O . ARG A 1 127 ? 15.927 -2.693 -4.235 1.00 92.94 12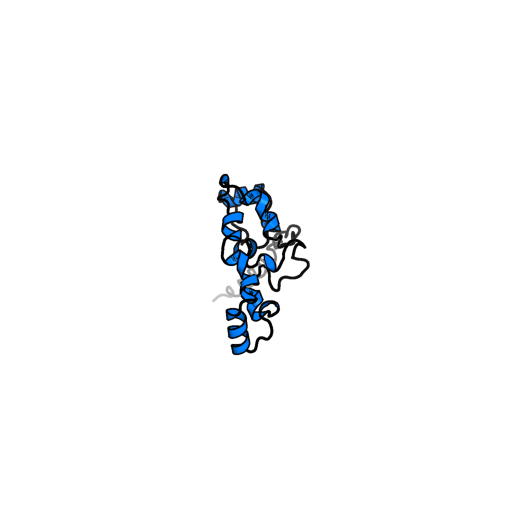7 ARG A O 1
ATOM 964 N N . TYR A 1 128 ? 13.768 -2.186 -4.619 1.00 92.94 128 TYR A N 1
ATOM 965 C CA . TYR A 1 128 ? 13.668 -2.936 -5.874 1.00 92.94 128 TYR A CA 1
ATOM 966 C C . TYR A 1 128 ? 13.176 -2.153 -7.087 1.00 92.94 128 TYR A C 1
ATOM 968 O O . TYR A 1 128 ? 13.453 -2.589 -8.197 1.00 92.94 128 TYR A O 1
ATOM 976 N N . ARG A 1 129 ? 12.543 -0.979 -6.946 1.00 91.94 129 ARG A N 1
ATOM 977 C CA . ARG A 1 129 ? 11.939 -0.220 -8.072 1.00 91.94 129 ARG A CA 1
ATOM 978 C C . ARG A 1 129 ? 12.873 0.070 -9.250 1.00 91.94 129 ARG A C 1
ATOM 980 O 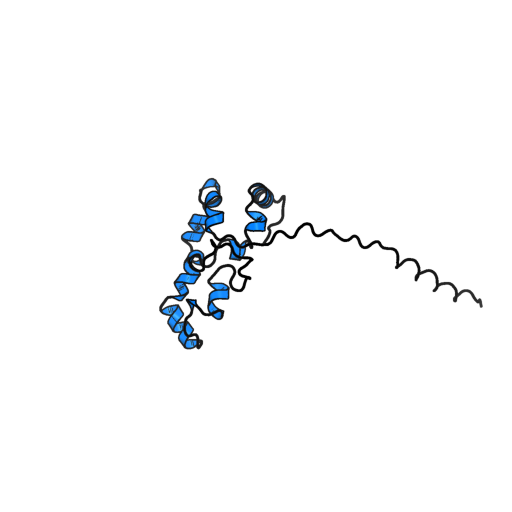O . ARG A 1 129 ? 12.419 0.423 -10.338 1.00 91.94 129 ARG A O 1
ATOM 987 N N . GLY A 1 130 ? 14.188 0.024 -9.029 1.00 93.50 130 GLY A N 1
ATOM 988 C CA . GLY A 1 130 ? 15.177 0.221 -10.077 1.00 93.50 130 GLY A CA 1
ATOM 989 C C . GLY A 1 130 ? 15.016 -0.843 -11.159 1.00 93.50 130 GLY A C 1
ATOM 990 O O . GLY A 1 130 ? 15.070 -2.035 -10.880 1.00 93.50 130 GLY A O 1
ATOM 991 N N . ARG A 1 131 ? 14.880 -0.424 -12.422 1.00 92.44 131 ARG A N 1
ATOM 992 C CA . ARG A 1 131 ? 14.622 -1.339 -13.548 1.00 92.44 131 ARG A CA 1
ATOM 993 C C . ARG A 1 131 ? 15.635 -2.490 -13.645 1.00 92.44 131 ARG A C 1
ATOM 995 O O . ARG A 1 131 ? 15.257 -3.596 -14.015 1.00 92.44 131 ARG A O 1
ATOM 1002 N N . LYS A 1 132 ? 16.912 -2.236 -13.332 1.00 94.25 132 LYS A N 1
ATOM 1003 C CA . LYS A 1 132 ? 17.953 -3.277 -13.276 1.00 94.25 132 LYS A CA 1
ATOM 1004 C C . LYS A 1 132 ? 17.631 -4.322 -12.203 1.00 94.25 132 LYS A C 1
ATOM 1006 O O . LYS A 1 132 ? 17.605 -5.504 -12.517 1.00 94.25 132 LYS A O 1
ATOM 1011 N N . VAL A 1 133 ? 17.318 -3.873 -10.988 1.00 94.06 133 VAL A N 1
ATOM 1012 C CA . VAL A 1 133 ? 16.996 -4.741 -9.848 1.00 94.06 133 VAL A CA 1
ATOM 1013 C C . VAL A 1 133 ? 15.754 -5.583 -10.142 1.00 94.06 133 VAL A C 1
ATOM 1015 O O . VAL A 1 133 ? 15.825 -6.800 -10.036 1.00 94.06 133 VAL A O 1
ATOM 1018 N N . MET A 1 134 ? 14.666 -4.975 -10.631 1.00 92.00 134 MET A N 1
ATOM 1019 C CA . MET A 1 134 ? 13.461 -5.721 -11.034 1.00 92.00 134 MET A CA 1
ATOM 1020 C C . MET A 1 134 ? 13.739 -6.793 -12.088 1.00 92.00 134 MET A C 1
ATOM 1022 O O . MET A 1 134 ? 13.191 -7.887 -12.009 1.00 92.00 134 MET A O 1
ATOM 1026 N N . ARG A 1 135 ? 14.587 -6.504 -13.085 1.00 92.06 135 ARG A N 1
ATOM 1027 C CA . ARG A 1 135 ? 14.950 -7.491 -14.114 1.00 92.06 135 ARG A CA 1
ATOM 1028 C C . ARG A 1 135 ? 15.789 -8.635 -13.560 1.00 92.06 135 ARG A C 1
ATOM 1030 O O . ARG A 1 135 ? 15.622 -9.770 -13.994 1.00 92.06 135 ARG A O 1
ATOM 1037 N N . GLU A 1 136 ? 16.683 -8.352 -12.622 1.00 94.94 136 GLU A N 1
ATOM 1038 C CA . GLU A 1 136 ? 17.452 -9.389 -11.933 1.00 94.94 136 GLU A CA 1
ATOM 1039 C C . GLU A 1 136 ? 16.537 -10.281 -11.086 1.00 94.94 136 GLU A C 1
ATOM 1041 O O . GLU A 1 136 ? 16.675 -11.497 -11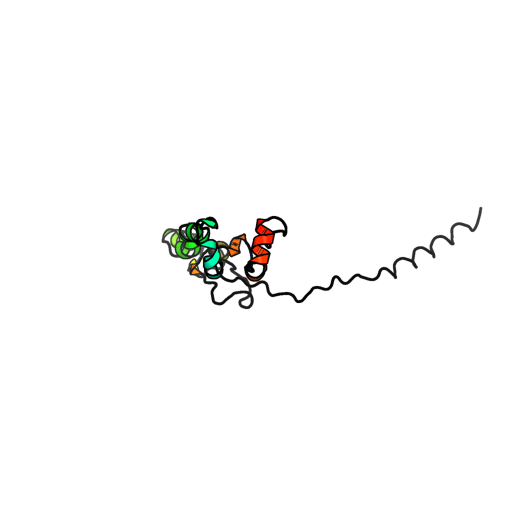.159 1.00 94.94 136 GLU A O 1
ATOM 1046 N N . ILE A 1 137 ? 15.559 -9.699 -10.379 1.00 92.00 137 ILE A N 1
ATOM 1047 C CA . ILE A 1 137 ? 14.547 -10.456 -9.622 1.00 92.00 137 ILE A CA 1
ATOM 1048 C C . ILE A 1 137 ? 13.714 -11.328 -10.565 1.00 92.00 137 ILE A C 1
ATOM 1050 O O . ILE A 1 137 ? 13.627 -12.537 -10.382 1.00 92.00 137 ILE A O 1
ATOM 1054 N N . ALA A 1 138 ? 13.174 -10.743 -11.637 1.00 89.25 138 ALA A N 1
ATOM 1055 C CA . ALA A 1 138 ? 12.346 -11.466 -12.601 1.00 89.25 138 ALA A CA 1
ATOM 1056 C C . ALA A 1 138 ? 13.097 -12.590 -13.341 1.00 89.25 138 ALA A C 1
ATOM 1058 O O . ALA A 1 138 ? 12.477 -13.556 -13.770 1.00 89.25 138 ALA A O 1
ATOM 1059 N N . SER A 1 139 ? 14.418 -12.470 -13.505 1.00 94.25 139 SER A N 1
ATOM 1060 C CA . SER A 1 139 ? 15.258 -13.508 -14.125 1.00 94.25 139 SER A CA 1
ATOM 1061 C C . SER A 1 139 ? 15.848 -14.506 -13.124 1.00 94.25 139 SER A C 1
ATOM 1063 O O . SER A 1 139 ? 16.635 -15.359 -13.525 1.00 94.25 139 SER A O 1
ATOM 1065 N N . GLY A 1 140 ? 15.524 -14.387 -11.832 1.00 93.62 140 GLY A N 1
ATOM 1066 C CA . GLY A 1 140 ? 16.068 -15.239 -10.770 1.00 93.62 140 GLY A CA 1
ATOM 1067 C C . GLY A 1 140 ? 17.538 -14.974 -10.427 1.00 93.62 140 GLY A C 1
ATOM 1068 O O . GLY A 1 140 ? 18.105 -15.659 -9.583 1.00 93.62 140 GLY A O 1
ATOM 1069 N N . LYS A 1 141 ? 18.171 -13.961 -11.032 1.00 95.00 141 LYS A N 1
ATOM 1070 C CA . LYS A 1 141 ? 19.558 -13.560 -10.728 1.00 95.00 141 LYS A CA 1
ATOM 1071 C C . 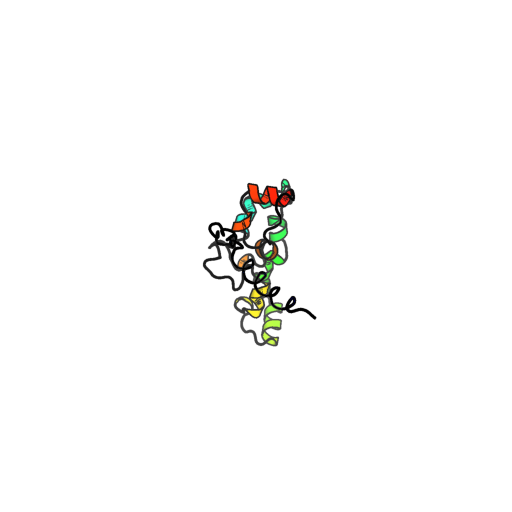LYS A 1 141 ? 19.698 -12.897 -9.359 1.00 95.00 141 LYS A C 1
ATOM 1073 O O . LYS A 1 141 ? 20.808 -12.753 -8.855 1.00 95.00 141 LYS A O 1
ATOM 1078 N N . ARG A 1 142 ? 18.586 -12.442 -8.785 1.00 90.56 142 ARG A N 1
ATOM 1079 C CA . ARG A 1 142 ? 18.509 -11.828 -7.462 1.00 90.56 142 ARG A CA 1
ATOM 1080 C C . ARG A 1 142 ? 17.260 -12.346 -6.757 1.00 90.56 142 ARG A C 1
ATOM 1082 O O . ARG A 1 142 ? 16.198 -12.389 -7.366 1.00 90.56 142 ARG A O 1
ATOM 1089 N N . VAL A 1 143 ? 17.381 -12.698 -5.481 1.00 86.75 143 VAL A N 1
ATOM 1090 C CA . VAL A 1 143 ? 16.223 -13.027 -4.635 1.00 86.75 143 VAL A CA 1
ATOM 1091 C C . VAL A 1 143 ? 15.354 -11.776 -4.447 1.00 86.75 143 VAL A C 1
ATOM 1093 O O . VAL A 1 143 ? 15.873 -10.655 -4.434 1.00 86.75 143 VAL A O 1
ATOM 1096 N N . GLY A 1 144 ? 14.038 -11.968 -4.331 1.00 77.19 144 GLY A N 1
ATOM 1097 C CA . GLY A 1 144 ? 13.095 -10.913 -3.959 1.00 77.19 144 GLY A CA 1
ATOM 1098 C C . GLY A 1 144 ? 13.525 -10.164 -2.694 1.00 77.19 144 GLY A C 1
ATOM 1099 O O . GLY A 1 144 ? 14.385 -10.606 -1.932 1.00 77.19 144 GLY A O 1
ATOM 1100 N N . THR A 1 145 ? 12.982 -8.966 -2.519 1.00 70.88 145 THR A N 1
ATOM 1101 C CA . THR A 1 145 ? 13.289 -8.101 -1.370 1.00 70.88 145 THR A CA 1
ATOM 1102 C C . THR A 1 145 ? 12.109 -7.991 -0.402 1.00 70.88 145 THR A C 1
ATOM 1104 O O . THR A 1 145 ? 12.063 -7.047 0.386 1.00 70.88 145 THR A O 1
ATOM 1107 N N . ASP A 1 146 ? 11.147 -8.895 -0.520 1.00 63.62 146 ASP A N 1
ATOM 1108 C CA . ASP A 1 146 ? 10.040 -9.143 0.399 1.00 63.62 146 ASP A CA 1
ATOM 1109 C C . ASP A 1 146 ? 10.440 -10.083 1.542 1.00 63.62 146 ASP A C 1
ATOM 1111 O O . ASP A 1 146 ? 11.298 -10.969 1.321 1.00 63.62 146 ASP A O 1
#